Protein AF-A0AAX0WWT6-F1 (afdb_monomer)

Radius of gyration: 18.79 Å; Cα contacts (8 Å, |Δi|>4): 50; chains: 1; bounding box: 38×18×64 Å

Secondary structure (DSSP, 8-state):
-HHHHHHHHHHHHHHHHHHHHHHHHHHH--STTHHHHHHHHHHHHHHHHHHHHHHHHHHHHHHHTTTTTS---------

Mean predicted aligned error: 8.3 Å

Structure (mmCIF, N/CA/C/O backbone):
data_AF-A0AAX0WWT6-F1
#
_entry.id   AF-A0AAX0WWT6-F1
#
loop_
_atom_site.group_PDB
_atom_site.id
_atom_site.type_symbol
_atom_site.label_atom_id
_atom_site.label_alt_id
_atom_site.label_comp_id
_atom_site.label_asym_id
_atom_site.label_entity_id
_atom_site.label_seq_id
_atom_site.pdbx_PDB_ins_code
_atom_site.Cartn_x
_atom_site.Cartn_y
_atom_site.Cartn_z
_atom_site.occupancy
_atom_site.B_iso_or_equiv
_atom_site.auth_seq_id
_atom_site.auth_comp_id
_atom_site.auth_asym_id
_atom_site.auth_atom_id
_atom_site.pdbx_PDB_model_num
ATOM 1 N N . MET A 1 1 ? 8.165 5.949 -18.026 1.00 67.75 1 MET A N 1
ATOM 2 C CA . MET A 1 1 ? 7.595 4.674 -17.528 1.00 67.75 1 MET A CA 1
ATOM 3 C C . MET A 1 1 ? 7.956 4.431 -16.059 1.00 67.75 1 MET A C 1
ATOM 5 O O . MET A 1 1 ? 7.062 4.312 -15.234 1.00 67.75 1 MET A O 1
ATOM 9 N N . MET A 1 2 ? 9.252 4.442 -15.716 1.00 77.19 2 MET A N 1
ATOM 10 C CA . MET A 1 2 ? 9.787 4.133 -14.374 1.00 77.19 2 MET A CA 1
ATOM 11 C C . MET A 1 2 ? 9.217 4.999 -13.233 1.00 77.19 2 MET A C 1
ATOM 13 O O . MET A 1 2 ? 8.822 4.488 -12.191 1.00 77.19 2 MET A O 1
ATOM 17 N N . PHE A 1 3 ? 9.107 6.315 -13.433 1.00 78.81 3 PHE A N 1
ATOM 18 C CA . PHE A 1 3 ? 8.603 7.232 -12.400 1.00 78.81 3 PHE A CA 1
ATOM 19 C C . PHE A 1 3 ? 7.143 6.953 -11.994 1.00 78.81 3 PHE A C 1
ATOM 21 O O . PHE A 1 3 ? 6.826 6.901 -10.808 1.00 78.81 3 PHE A O 1
ATOM 28 N N . LEU A 1 4 ? 6.263 6.699 -12.971 1.00 82.12 4 LEU A N 1
ATOM 29 C CA . LEU A 1 4 ? 4.857 6.358 -12.718 1.00 82.12 4 LEU A CA 1
ATOM 30 C C . LEU A 1 4 ? 4.722 5.024 -11.975 1.00 82.12 4 LEU A C 1
ATOM 32 O O . LEU A 1 4 ? 3.875 4.893 -11.096 1.00 82.12 4 LEU A O 1
ATOM 36 N N . PHE A 1 5 ? 5.590 4.062 -12.286 1.00 84.81 5 PHE A N 1
ATOM 37 C CA . PHE A 1 5 ? 5.659 2.785 -11.583 1.00 84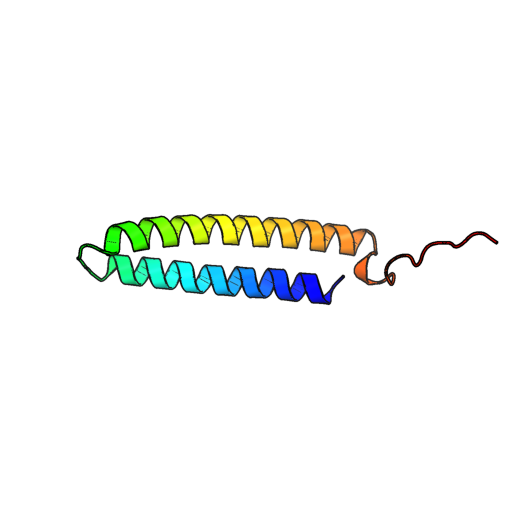.81 5 PHE A CA 1
ATOM 38 C C . PHE A 1 5 ? 6.026 2.965 -10.100 1.00 84.81 5 PHE A C 1
ATOM 40 O O . PHE A 1 5 ? 5.357 2.406 -9.229 1.00 84.81 5 PHE A O 1
ATOM 47 N N . HIS A 1 6 ? 7.016 3.810 -9.789 1.00 86.06 6 HIS A N 1
ATOM 48 C CA . HIS A 1 6 ? 7.358 4.131 -8.400 1.00 86.06 6 HIS A CA 1
ATOM 49 C C . HIS A 1 6 ? 6.212 4.823 -7.652 1.00 86.06 6 HIS A C 1
ATOM 51 O O . HIS A 1 6 ? 5.939 4.473 -6.502 1.00 86.06 6 HIS A O 1
ATOM 57 N N . ILE A 1 7 ? 5.503 5.760 -8.290 1.00 90.19 7 ILE A N 1
ATOM 58 C CA . ILE A 1 7 ? 4.319 6.400 -7.693 1.00 90.19 7 ILE A CA 1
ATOM 59 C C . ILE A 1 7 ? 3.219 5.369 -7.417 1.00 90.19 7 ILE A C 1
ATOM 61 O O . ILE A 1 7 ? 2.651 5.362 -6.327 1.00 90.19 7 ILE A O 1
ATOM 65 N N . ALA A 1 8 ? 2.931 4.477 -8.367 1.00 90.00 8 ALA A N 1
ATOM 66 C CA . ALA A 1 8 ? 1.894 3.459 -8.206 1.00 90.00 8 ALA A CA 1
ATOM 67 C C . ALA A 1 8 ? 2.190 2.526 -7.020 1.00 90.00 8 ALA A C 1
ATOM 69 O O . ALA A 1 8 ? 1.323 2.299 -6.176 1.00 90.00 8 ALA A O 1
ATOM 70 N N . ILE A 1 9 ? 3.431 2.043 -6.911 1.00 90.38 9 ILE A N 1
ATOM 71 C CA . ILE A 1 9 ? 3.855 1.174 -5.807 1.00 90.38 9 ILE A CA 1
ATOM 72 C C . ILE A 1 9 ? 3.806 1.907 -4.463 1.00 90.38 9 ILE A C 1
ATOM 74 O O . ILE A 1 9 ? 3.267 1.375 -3.492 1.00 90.38 9 ILE A O 1
ATOM 78 N N . THR A 1 10 ? 4.348 3.124 -4.389 1.00 93.69 10 THR A N 1
ATOM 79 C CA . THR A 1 10 ? 4.36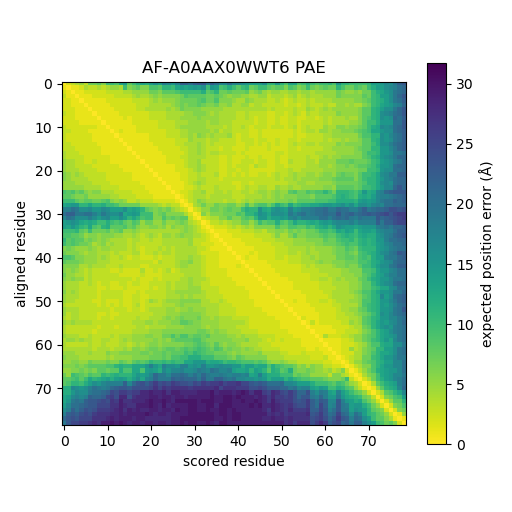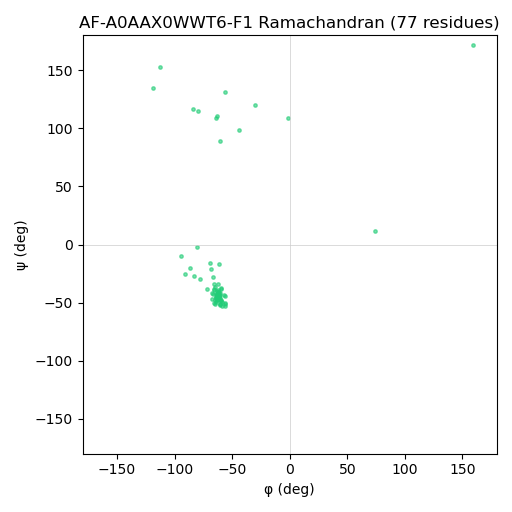6 3.903 -3.139 1.00 93.69 10 THR A CA 1
ATOM 80 C C . THR A 1 10 ? 2.958 4.252 -2.665 1.00 93.69 10 THR A C 1
ATOM 82 O O . THR A 1 10 ? 2.652 4.052 -1.491 1.00 93.69 10 THR A O 1
ATOM 85 N N . MET A 1 11 ? 2.066 4.676 -3.566 1.00 92.62 11 MET A N 1
ATOM 86 C CA . MET A 1 11 ? 0.655 4.897 -3.237 1.00 92.62 11 MET A CA 1
ATOM 87 C C . MET A 1 11 ? -0.044 3.611 -2.789 1.00 92.62 11 MET A C 1
ATOM 89 O O . MET A 1 11 ? -0.807 3.648 -1.823 1.00 92.62 11 MET A O 1
ATOM 93 N N . GLY A 1 12 ? 0.255 2.472 -3.422 1.00 92.56 12 GLY A N 1
ATOM 94 C CA . GLY A 1 12 ? -0.234 1.160 -2.994 1.00 92.56 12 GLY A CA 1
ATOM 95 C C . GLY A 1 12 ? 0.146 0.850 -1.544 1.00 92.56 12 GLY A C 1
ATOM 96 O O . GLY A 1 12 ? -0.728 0.572 -0.721 1.00 92.56 12 GLY A O 1
ATOM 97 N N . PHE A 1 13 ? 1.426 0.989 -1.189 1.00 92.00 13 PHE A N 1
ATOM 98 C CA . PHE A 1 13 ? 1.893 0.767 0.183 1.00 92.00 13 PHE A CA 1
ATOM 99 C C . PHE A 1 13 ? 1.296 1.748 1.196 1.00 92.00 13 PHE A C 1
ATOM 101 O O . PHE A 1 13 ? 0.912 1.329 2.287 1.00 92.00 13 PHE A O 1
ATOM 108 N N . ILE A 1 14 ? 1.155 3.030 0.846 1.00 95.25 14 ILE A N 1
ATOM 109 C CA . ILE A 1 14 ? 0.495 4.017 1.715 1.00 95.25 14 ILE A CA 1
ATOM 110 C C . ILE A 1 14 ? -0.959 3.606 1.971 1.00 95.25 14 ILE A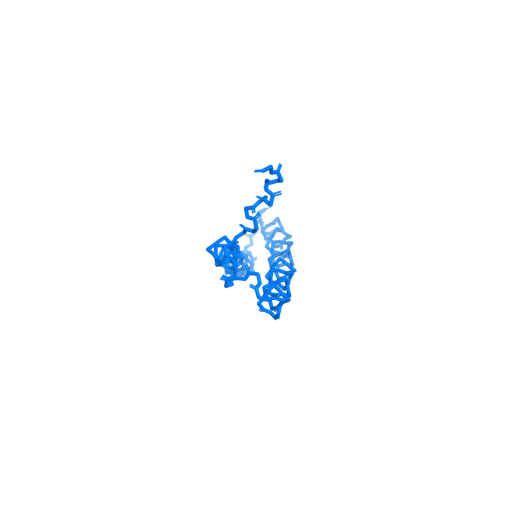 C 1
ATOM 112 O O . ILE A 1 14 ? -1.391 3.551 3.123 1.00 95.25 14 ILE A O 1
ATOM 116 N N 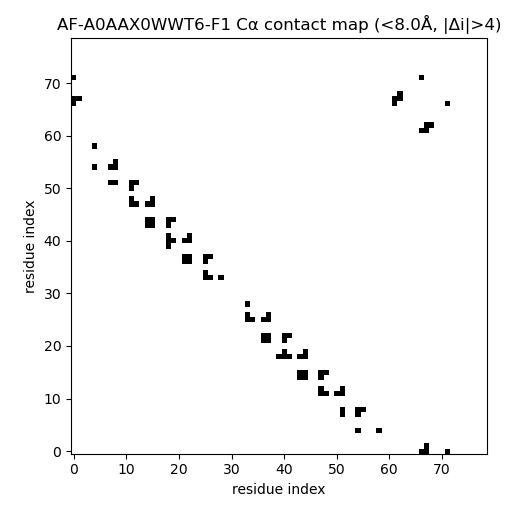. ALA A 1 15 ? -1.701 3.249 0.918 1.00 93.38 15 ALA A N 1
ATOM 117 C CA . ALA A 1 15 ? -3.077 2.776 1.039 1.00 93.38 15 ALA A CA 1
ATOM 118 C C . ALA A 1 15 ? -3.176 1.507 1.902 1.00 93.38 15 ALA A C 1
ATOM 120 O O . ALA A 1 15 ? -4.104 1.377 2.702 1.00 93.38 15 ALA A O 1
ATOM 121 N N . PHE A 1 16 ? -2.197 0.603 1.798 1.00 93.50 16 PHE A N 1
ATOM 122 C CA . PHE A 1 16 ? -2.126 -0.601 2.622 1.00 93.50 16 PHE A CA 1
ATOM 123 C C . PHE A 1 16 ? -1.932 -0.267 4.105 1.00 93.50 16 PHE A C 1
ATOM 125 O O . PHE A 1 16 ? -2.690 -0.738 4.950 1.00 93.50 16 PHE A O 1
ATOM 132 N N . ILE A 1 17 ? -0.966 0.595 4.435 1.00 95.81 17 ILE A N 1
ATOM 133 C CA . ILE A 1 17 ? -0.686 0.995 5.824 1.00 95.81 17 ILE A CA 1
ATOM 134 C C . ILE A 1 17 ? -1.895 1.706 6.443 1.00 95.81 17 ILE A C 1
ATOM 136 O O . ILE A 1 17 ? -2.265 1.418 7.586 1.00 95.81 17 ILE A O 1
ATOM 140 N N . LEU A 1 18 ? -2.540 2.604 5.694 1.00 93.69 18 LEU A N 1
ATOM 141 C CA . LEU A 1 18 ? -3.749 3.299 6.142 1.00 93.69 18 LEU A CA 1
ATOM 142 C C . LEU A 1 18 ? -4.907 2.324 6.378 1.00 93.69 18 LEU A C 1
ATOM 144 O O . LEU A 1 18 ? -5.586 2.416 7.399 1.00 93.69 18 LEU A O 1
ATOM 148 N N . SER A 1 19 ? -5.093 1.355 5.482 1.00 92.50 19 SER A N 1
ATOM 149 C CA . SER A 1 19 ? -6.090 0.295 5.636 1.00 92.50 19 SER A CA 1
ATOM 150 C C . SER A 1 19 ? -5.856 -0.541 6.903 1.00 92.50 19 SER A C 1
ATOM 152 O O . SER A 1 19 ? -6.781 -0.710 7.701 1.00 92.50 19 SER A O 1
ATOM 154 N N . ILE A 1 20 ? -4.625 -1.000 7.152 1.00 93.06 20 ILE A N 1
ATOM 155 C CA . ILE A 1 20 ? -4.286 -1.763 8.364 1.00 93.06 20 ILE A CA 1
ATOM 156 C C . ILE A 1 20 ? -4.504 -0.917 9.621 1.00 93.06 20 ILE A C 1
ATOM 158 O O . ILE A 1 20 ? -5.065 -1.399 10.605 1.00 93.06 20 ILE A O 1
ATOM 162 N N . SER A 1 21 ? -4.127 0.360 9.582 1.00 92.94 21 SER A N 1
ATOM 163 C CA . SER A 1 21 ? -4.349 1.293 10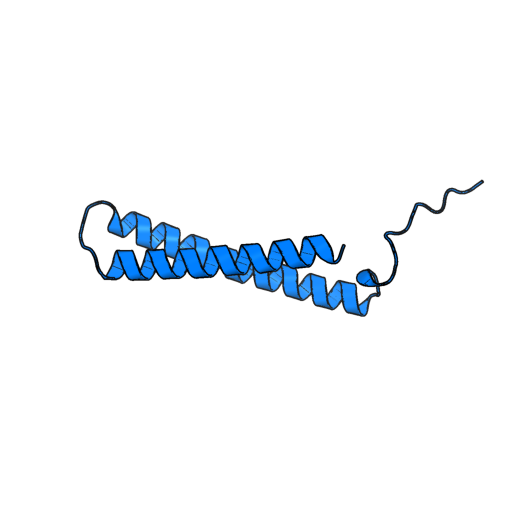.691 1.00 92.94 21 SER A CA 1
ATOM 164 C C . SER A 1 21 ? -5.841 1.452 11.003 1.00 92.94 21 SER A C 1
ATOM 166 O O . SER A 1 21 ? -6.236 1.412 12.170 1.00 92.94 21 SER A O 1
ATOM 168 N N . LEU A 1 22 ? -6.684 1.551 9.969 1.00 90.62 22 LEU A N 1
ATOM 169 C CA . LEU A 1 22 ? -8.139 1.635 10.102 1.00 90.62 22 LEU A CA 1
ATOM 170 C C . LEU A 1 22 ? -8.740 0.340 10.672 1.00 90.62 22 LEU A C 1
ATOM 172 O O . LEU A 1 22 ? -9.625 0.395 11.529 1.00 90.62 22 LEU A O 1
ATOM 176 N N . LEU A 1 23 ? -8.227 -0.824 10.258 1.00 89.00 23 LEU A N 1
ATOM 177 C CA . LEU A 1 23 ? -8.621 -2.124 10.808 1.00 89.00 23 LEU A CA 1
ATOM 178 C C . LEU A 1 23 ? -8.260 -2.246 12.291 1.00 89.00 23 LEU A C 1
ATOM 180 O O . LEU A 1 23 ? -9.111 -2.625 13.094 1.00 89.00 23 LEU A O 1
ATOM 184 N N . ILE A 1 24 ? -7.031 -1.886 12.673 1.00 90.44 24 ILE A N 1
ATOM 185 C CA . ILE A 1 24 ? -6.584 -1.896 14.075 1.00 90.44 24 ILE A CA 1
ATOM 186 C C . ILE A 1 24 ? -7.445 -0.946 14.908 1.00 90.44 24 ILE A C 1
ATOM 188 O O . ILE A 1 24 ? -7.883 -1.304 16.004 1.00 90.44 24 ILE A O 1
ATOM 192 N N . TRP A 1 25 ? -7.731 0.247 14.388 1.00 90.31 25 TRP A N 1
ATOM 193 C CA . TRP A 1 25 ? -8.598 1.210 15.059 1.00 90.31 25 TRP A CA 1
ATOM 194 C C . TRP A 1 25 ? -10.017 0.659 15.267 1.00 90.31 25 TRP A C 1
ATOM 196 O O . TRP A 1 25 ? -10.534 0.727 16.385 1.00 90.31 25 TRP A O 1
ATOM 206 N N . GLY A 1 26 ? -10.604 0.030 14.243 1.00 85.88 26 GLY A N 1
ATOM 207 C CA . GLY A 1 26 ? -11.915 -0.623 14.318 1.00 85.88 26 GLY A CA 1
ATOM 208 C C . GLY A 1 26 ? -11.940 -1.884 15.191 1.00 85.88 26 GLY A C 1
ATOM 209 O O . GLY A 1 26 ? -12.996 -2.296 15.657 1.00 85.88 26 GLY A O 1
ATOM 210 N N . LEU A 1 27 ? -10.801 -2.525 15.453 1.00 83.69 27 LEU A N 1
ATOM 211 C CA . LEU A 1 27 ? -10.718 -3.615 16.433 1.00 83.69 27 LEU A CA 1
ATOM 212 C C . LEU A 1 27 ? -10.681 -3.096 17.875 1.00 83.69 27 LEU A C 1
ATOM 214 O O . LEU A 1 27 ? -11.149 -3.788 18.775 1.00 83.69 27 LEU A O 1
ATOM 218 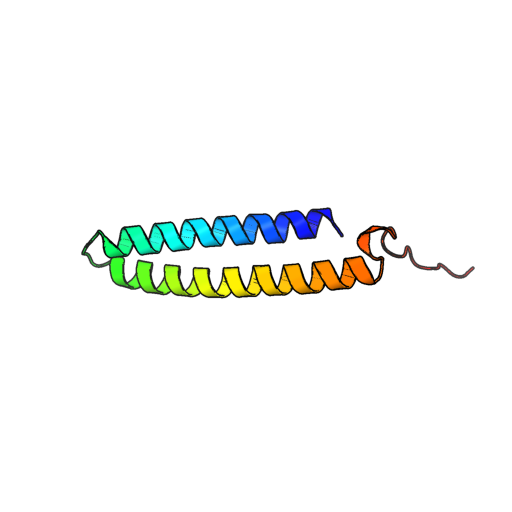N N . ARG A 1 28 ? -10.141 -1.891 18.095 1.00 86.62 28 ARG A N 1
ATOM 219 C CA . ARG A 1 28 ? -9.993 -1.282 19.427 1.00 86.62 28 ARG A CA 1
ATOM 220 C C . ARG A 1 28 ? -11.216 -0.500 19.903 1.00 86.62 28 ARG A C 1
ATOM 222 O O . ARG A 1 28 ? -11.343 -0.277 21.101 1.00 86.62 28 ARG A O 1
ATOM 229 N N . HIS A 1 29 ? -12.096 -0.084 18.998 1.00 86.00 29 HIS A N 1
ATOM 230 C CA . HIS A 1 29 ? -13.282 0.709 19.327 1.00 86.00 29 HIS A CA 1
ATOM 231 C C . HIS A 1 29 ? -14.570 -0.087 19.096 1.00 86.00 29 HIS A C 1
ATOM 233 O O . HIS A 1 29 ? -14.624 -0.978 18.249 1.00 86.00 29 HIS A O 1
ATOM 239 N N . GLN A 1 30 ? -15.625 0.257 19.838 1.00 77.88 30 GLN A N 1
ATOM 240 C CA . GLN A 1 30 ? -16.987 -0.248 19.644 1.00 77.88 30 GLN A CA 1
ATOM 241 C C . GLN A 1 30 ? -17.917 0.932 19.323 1.00 77.88 30 GLN A C 1
ATOM 243 O O . GLN A 1 30 ? -17.824 1.979 19.958 1.00 77.88 30 GLN A O 1
ATOM 248 N N . GLY A 1 31 ? -18.780 0.794 18.311 1.00 80.56 31 GLY A N 1
ATOM 249 C CA . GLY A 1 31 ? -19.694 1.858 17.879 1.00 80.56 31 GLY A CA 1
ATOM 250 C C . GLY A 1 31 ? -20.208 1.686 16.445 1.00 80.56 31 GLY A C 1
ATOM 251 O O . GLY A 1 31 ? -19.729 0.832 15.697 1.00 80.56 31 GLY A O 1
ATOM 252 N N . ALA A 1 32 ? -21.168 2.527 16.045 1.00 73.62 32 ALA A N 1
ATOM 253 C CA . ALA A 1 32 ? -21.897 2.416 14.774 1.00 73.62 32 ALA A CA 1
ATOM 254 C C . ALA A 1 32 ? -21.023 2.534 13.500 1.00 73.62 32 ALA A C 1
ATOM 256 O O . ALA A 1 32 ? -21.443 2.110 12.428 1.00 73.62 32 ALA A O 1
ATOM 257 N N . GLY A 1 33 ? -19.789 3.044 13.600 1.00 78.69 33 GLY A N 1
ATOM 258 C CA . GLY A 1 33 ? -18.848 3.158 12.473 1.00 78.69 33 GLY A CA 1
ATOM 259 C C . GLY A 1 33 ? -17.857 1.997 12.324 1.00 78.69 33 GLY A C 1
ATOM 260 O O . GLY A 1 33 ? -17.158 1.901 11.317 1.00 78.69 33 GLY A O 1
ATOM 261 N N . VAL A 1 34 ? -17.783 1.097 13.306 1.00 86.81 34 VAL A N 1
ATOM 262 C CA . VAL A 1 34 ? -16.730 0.069 13.377 1.00 86.81 34 VAL A CA 1
ATOM 263 C C . VAL A 1 34 ? -16.906 -1.018 12.318 1.00 86.81 34 VAL A C 1
ATOM 265 O O . VAL A 1 34 ? -15.925 -1.482 11.737 1.00 86.81 34 VAL A O 1
ATOM 268 N N . SER A 1 35 ? -18.152 -1.411 12.045 1.00 83.12 35 SER A N 1
ATOM 269 C CA . SER A 1 35 ? -18.454 -2.408 11.012 1.00 83.12 35 SER A CA 1
ATOM 270 C C . SER A 1 35 ? -18.039 -1.905 9.625 1.00 83.12 35 SER A C 1
ATOM 272 O O . SER A 1 35 ? -17.325 -2.592 8.898 1.00 83.12 35 SER A O 1
ATOM 274 N N . LEU A 1 36 ? -18.373 -0.648 9.309 1.00 85.06 36 LEU A N 1
ATOM 275 C CA . LEU A 1 36 ? -17.948 0.015 8.074 1.00 85.06 36 LEU A CA 1
ATOM 276 C C . LEU A 1 36 ? -16.425 0.141 7.976 1.00 85.06 36 LEU A C 1
ATOM 278 O O . LEU A 1 36 ? -15.861 -0.182 6.934 1.00 85.06 36 LEU A O 1
ATOM 282 N N . ALA A 1 37 ? -15.752 0.544 9.058 1.00 86.69 37 ALA A N 1
ATOM 283 C CA . ALA A 1 37 ? -14.292 0.638 9.095 1.00 86.69 37 ALA A CA 1
ATOM 284 C C . ALA A 1 37 ? -13.613 -0.716 8.823 1.00 86.69 37 ALA A C 1
ATOM 286 O O . ALA A 1 37 ? -12.617 -0.774 8.103 1.00 86.69 37 ALA A O 1
ATOM 287 N N . LYS A 1 38 ? -14.178 -1.816 9.340 1.00 84.75 38 LYS A N 1
ATOM 288 C CA . LYS A 1 38 ? -13.692 -3.179 9.081 1.00 84.75 38 LYS A CA 1
ATOM 289 C C . LYS A 1 38 ? -13.882 -3.606 7.630 1.00 84.75 38 LYS A C 1
ATOM 291 O O . LYS A 1 38 ? -12.942 -4.117 7.025 1.00 84.75 38 LYS A O 1
ATOM 296 N N . VAL A 1 39 ? -15.069 -3.377 7.068 1.00 90.50 39 VAL A N 1
ATOM 297 C CA . VAL A 1 39 ? -15.371 -3.735 5.673 1.00 90.50 39 VAL A CA 1
ATOM 298 C C . VAL A 1 39 ? -14.506 -2.923 4.711 1.00 90.50 39 VAL A C 1
ATOM 300 O O . VAL A 1 39 ? -13.822 -3.503 3.873 1.00 90.50 39 VAL A O 1
ATOM 303 N N . LEU A 1 40 ? -14.468 -1.596 4.865 1.00 90.06 40 LEU A N 1
ATOM 304 C CA . LEU A 1 40 ? -13.664 -0.717 4.013 1.00 90.06 40 LEU A CA 1
ATOM 305 C C . LEU A 1 40 ? -12.170 -0.993 4.164 1.00 90.06 40 LEU A C 1
ATOM 307 O O . LEU A 1 40 ? -11.472 -1.115 3.162 1.00 90.06 40 LEU A O 1
ATOM 311 N N . GLY A 1 41 ? -11.684 -1.149 5.399 1.00 89.19 41 GLY A N 1
ATOM 312 C CA . GLY A 1 41 ? -10.295 -1.508 5.661 1.00 8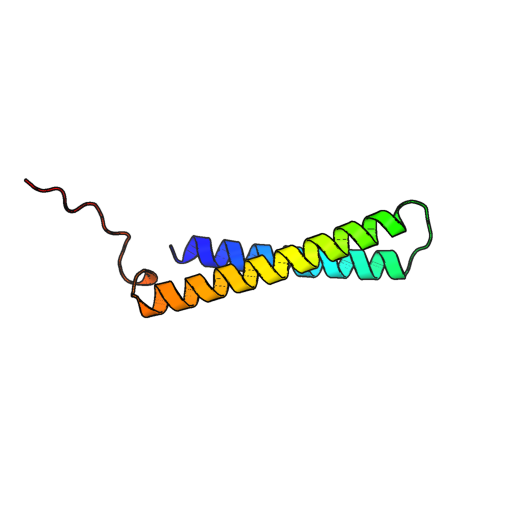9.19 41 GLY A CA 1
ATOM 313 C C . GLY A 1 41 ? -9.915 -2.808 4.955 1.00 89.19 41 GLY A C 1
ATOM 314 O O . GLY A 1 41 ? -8.947 -2.831 4.201 1.00 89.19 41 GLY A O 1
ATOM 315 N N . SER A 1 42 ? -10.716 -3.866 5.107 1.00 89.94 42 SER A N 1
ATOM 316 C CA . SER A 1 42 ? -10.455 -5.157 4.461 1.00 89.94 42 SER A CA 1
ATOM 317 C C . SER A 1 42 ? -10.473 -5.062 2.934 1.00 89.94 42 SER A C 1
ATOM 319 O O . SER A 1 42 ? -9.575 -5.591 2.280 1.00 89.94 42 SER A O 1
ATOM 321 N N . LEU A 1 43 ? -11.439 -4.345 2.361 1.00 93.38 43 LEU A N 1
ATOM 322 C CA . LEU A 1 43 ? -11.583 -4.214 0.912 1.00 93.38 43 LEU A CA 1
ATOM 323 C C . LEU A 1 43 ? -10.411 -3.427 0.299 1.00 93.38 43 LEU A C 1
ATOM 325 O O . LEU A 1 43 ? -9.829 -3.858 -0.696 1.00 93.38 43 LEU A O 1
ATOM 329 N N . ILE A 1 44 ? -9.993 -2.333 0.945 1.00 93.25 44 ILE A N 1
ATOM 330 C CA . ILE A 1 44 ? -8.824 -1.540 0.531 1.00 93.25 44 ILE A CA 1
ATOM 331 C C . ILE A 1 44 ? -7.526 -2.344 0.688 1.00 93.25 44 ILE A C 1
ATOM 333 O O . ILE A 1 44 ? -6.660 -2.254 -0.181 1.00 93.25 44 ILE A O 1
ATOM 337 N N . ALA A 1 45 ? -7.387 -3.158 1.743 1.00 93.00 45 ALA A N 1
ATOM 338 C CA . ALA A 1 45 ? -6.209 -4.012 1.929 1.00 93.00 45 ALA A CA 1
ATOM 339 C C . ALA A 1 45 ? -6.039 -4.976 0.750 1.00 93.00 45 ALA A C 1
ATOM 341 O O . ALA A 1 45 ? -4.960 -5.055 0.164 1.00 93.00 45 ALA A O 1
ATOM 342 N N . VAL A 1 46 ? -7.116 -5.677 0.379 1.00 94.31 46 VAL A N 1
ATOM 343 C CA . VAL A 1 46 ? -7.105 -6.650 -0.722 1.00 94.31 46 VAL A CA 1
ATOM 344 C C . VAL A 1 46 ? -6.789 -5.964 -2.050 1.00 94.31 46 VAL A C 1
ATOM 346 O O . VAL A 1 46 ? -5.905 -6.419 -2.776 1.00 94.31 46 VAL A O 1
ATOM 349 N N . LEU A 1 47 ? -7.454 -4.844 -2.349 1.00 92.50 47 LEU A N 1
ATOM 350 C CA . LEU A 1 47 ? -7.206 -4.088 -3.580 1.00 92.50 47 LEU A CA 1
ATOM 351 C C . LEU A 1 47 ? -5.772 -3.563 -3.661 1.00 92.50 47 LEU A C 1
ATOM 353 O O . LEU A 1 47 ? -5.160 -3.633 -4.725 1.00 92.50 47 LEU A O 1
ATOM 357 N N . SER A 1 48 ? -5.219 -3.075 -2.548 1.00 92.88 48 SER A N 1
ATOM 358 C CA . SER A 1 48 ? -3.838 -2.601 -2.506 1.00 92.88 48 SER A CA 1
ATOM 359 C C . SER A 1 48 ? -2.843 -3.733 -2.777 1.00 92.88 48 SER A C 1
ATOM 361 O O . SER A 1 48 ? -1.965 -3.578 -3.625 1.00 92.88 48 SER A O 1
ATOM 363 N N . VAL A 1 49 ? -3.018 -4.903 -2.153 1.00 94.00 49 VAL A N 1
ATOM 364 C CA . VAL A 1 49 ? -2.148 -6.067 -2.395 1.00 94.00 49 VAL A CA 1
ATOM 365 C C . VAL A 1 49 ? -2.199 -6.493 -3.861 1.00 94.00 49 VAL A C 1
ATOM 367 O O . VAL A 1 49 ? -1.152 -6.660 -4.484 1.00 94.00 49 VAL A O 1
ATOM 370 N N . ILE A 1 50 ? -3.396 -6.611 -4.444 1.00 94.81 50 ILE A N 1
ATOM 371 C CA . ILE A 1 50 ? -3.554 -6.964 -5.863 1.00 94.81 50 ILE A CA 1
ATOM 372 C C . ILE A 1 50 ? -2.898 -5.905 -6.759 1.00 94.81 50 ILE A C 1
ATOM 374 O O . ILE A 1 50 ? -2.190 -6.255 -7.701 1.00 94.81 50 ILE A O 1
ATOM 378 N N . GLY A 1 51 ? -3.084 -4.619 -6.456 1.00 91.31 51 GLY A N 1
ATOM 379 C CA . GLY A 1 51 ? -2.502 -3.512 -7.214 1.00 91.31 51 GLY A CA 1
ATOM 380 C C . GLY A 1 51 ? -0.974 -3.491 -7.170 1.00 91.31 51 GLY A C 1
ATOM 381 O O . GLY A 1 51 ? -0.334 -3.314 -8.209 1.00 91.31 51 GLY A O 1
ATOM 382 N N . VAL A 1 52 ? -0.378 -3.730 -6.000 1.00 92.19 52 VAL A N 1
ATOM 383 C CA . VAL A 1 52 ? 1.081 -3.815 -5.828 1.00 92.19 52 VAL A CA 1
ATOM 384 C C . VAL A 1 52 ? 1.643 -5.048 -6.532 1.00 92.19 52 VAL A C 1
ATOM 386 O O . VAL A 1 52 ? 2.657 -4.929 -7.215 1.00 92.19 52 VAL A O 1
ATOM 389 N N . LEU A 1 53 ? 0.979 -6.206 -6.440 1.00 93.12 53 LEU A N 1
ATOM 390 C CA . LEU A 1 53 ? 1.388 -7.425 -7.149 1.00 93.12 53 LEU A CA 1
ATOM 391 C C . LEU A 1 53 ? 1.314 -7.255 -8.667 1.00 93.12 53 LEU A C 1
ATOM 393 O O . LEU A 1 53 ? 2.257 -7.607 -9.372 1.00 93.12 53 LEU A O 1
ATOM 397 N N . CYS A 1 54 ? 0.218 -6.682 -9.165 1.00 91.62 54 CYS A N 1
ATOM 398 C CA . CYS A 1 54 ? 0.032 -6.387 -10.581 1.00 91.62 54 CYS A CA 1
ATOM 399 C C . CYS A 1 54 ? 1.119 -5.429 -11.071 1.00 91.62 54 CYS A C 1
ATOM 401 O O . CYS A 1 54 ? 1.832 -5.733 -12.026 1.00 91.62 54 CYS A O 1
ATOM 403 N N . SER A 1 55 ? 1.310 -4.318 -10.354 1.00 90.25 55 SER A N 1
ATOM 404 C CA . SER A 1 55 ? 2.360 -3.351 -10.665 1.00 90.25 55 SER A CA 1
ATOM 405 C C . SER A 1 55 ? 3.715 -4.044 -10.685 1.00 90.25 55 SER A C 1
ATOM 407 O O . SER A 1 55 ? 4.391 -3.988 -11.703 1.00 90.25 55 SER A O 1
ATOM 409 N N . GLY A 1 56 ? 4.085 -4.765 -9.624 1.00 88.56 56 GLY A N 1
ATOM 410 C CA . GLY A 1 56 ? 5.358 -5.478 -9.515 1.00 88.56 56 GLY A CA 1
ATOM 411 C C . GLY A 1 56 ? 5.595 -6.481 -10.644 1.00 88.56 56 GLY A C 1
ATOM 412 O O . GLY A 1 56 ? 6.684 -6.494 -11.212 1.00 88.56 56 GLY A O 1
ATOM 413 N N . TYR A 1 57 ? 4.582 -7.262 -11.028 1.00 91.00 57 TYR A N 1
ATOM 414 C CA . TYR A 1 57 ? 4.672 -8.193 -12.156 1.00 91.00 57 TYR A CA 1
ATOM 415 C C . TYR A 1 57 ? 4.968 -7.465 -13.471 1.00 91.00 57 TYR A C 1
ATOM 417 O O . TYR A 1 57 ? 5.921 -7.813 -14.169 1.00 91.00 57 TYR A O 1
ATOM 425 N N . TYR A 1 58 ? 4.196 -6.422 -13.791 1.00 85.88 58 TYR A N 1
ATOM 426 C CA . TYR A 1 58 ? 4.431 -5.626 -14.996 1.00 85.88 58 TYR A CA 1
ATOM 427 C C . TYR A 1 58 ? 5.756 -4.866 -14.932 1.00 85.88 58 TYR A C 1
ATOM 429 O O . TYR A 1 58 ? 6.433 -4.751 -15.945 1.00 85.88 58 TYR A O 1
ATOM 437 N N . GLY A 1 59 ? 6.176 -4.421 -13.751 1.00 86.94 59 GLY A N 1
ATOM 438 C CA . GLY A 1 59 ? 7.498 -3.850 -13.520 1.00 86.94 59 GLY A CA 1
ATOM 439 C C . GLY A 1 59 ? 8.603 -4.841 -13.873 1.00 86.94 59 GLY A C 1
ATOM 440 O O . GLY A 1 59 ? 9.453 -4.551 -14.699 1.00 86.94 59 GLY A O 1
ATOM 441 N N . ILE A 1 60 ? 8.579 -6.057 -13.337 1.00 86.69 60 ILE A N 1
ATOM 442 C CA . ILE A 1 60 ? 9.606 -7.060 -13.661 1.00 86.69 60 ILE A CA 1
ATOM 443 C C . ILE A 1 60 ? 9.574 -7.417 -15.151 1.00 86.69 60 ILE A C 1
ATOM 445 O O . ILE A 1 60 ? 10.625 -7.503 -15.784 1.00 86.69 60 ILE A O 1
ATOM 449 N N . LYS A 1 61 ? 8.380 -7.573 -15.732 1.00 87.38 61 LYS A N 1
ATOM 450 C CA . LYS A 1 61 ? 8.220 -7.865 -17.159 1.00 87.38 61 LYS A CA 1
ATOM 451 C C . LYS A 1 61 ? 8.813 -6.760 -18.038 1.00 87.38 61 LYS A C 1
ATOM 453 O O . LYS A 1 61 ? 9.644 -7.049 -18.892 1.00 87.38 61 LYS A O 1
ATOM 458 N N . TYR A 1 62 ? 8.436 -5.504 -17.806 1.00 82.19 62 TYR A N 1
ATOM 459 C CA . TYR A 1 62 ? 8.933 -4.363 -18.579 1.00 82.19 62 TYR A CA 1
ATOM 460 C C . TYR A 1 62 ? 10.423 -4.104 -18.359 1.00 82.19 62 TYR A C 1
ATOM 462 O O . TYR A 1 62 ? 11.096 -3.614 -19.263 1.00 82.19 62 TYR A O 1
ATOM 470 N N . TRP A 1 63 ? 10.949 -4.462 -17.188 1.00 81.19 63 TRP A N 1
ATOM 471 C CA . TRP A 1 63 ? 12.385 -4.471 -16.934 1.00 81.19 63 TRP A CA 1
ATOM 472 C C . TRP A 1 63 ? 13.098 -5.514 -17.782 1.00 81.19 63 TRP A C 1
ATOM 474 O O . TRP A 1 63 ? 14.041 -5.179 -18.490 1.00 81.19 63 TRP A O 1
ATOM 484 N N . HIS A 1 64 ? 12.612 -6.753 -17.773 1.00 83.81 64 HIS A N 1
ATOM 485 C CA . HIS A 1 64 ? 13.191 -7.833 -18.566 1.00 83.81 64 HIS A CA 1
ATOM 486 C C . HIS A 1 64 ? 13.116 -7.564 -20.080 1.00 83.81 64 HIS A C 1
ATOM 488 O O . HIS A 1 64 ? 14.011 -7.942 -20.826 1.00 83.81 64 HIS A O 1
ATOM 494 N N . GLU A 1 65 ? 12.060 -6.898 -20.544 1.00 83.06 65 GLU A N 1
ATOM 495 C CA . GLU A 1 65 ? 11.886 -6.496 -21.946 1.00 83.06 65 GLU A CA 1
ATOM 496 C C . GLU A 1 65 ? 12.666 -5.210 -22.318 1.00 83.06 65 GLU A C 1
ATOM 498 O O . GLU A 1 6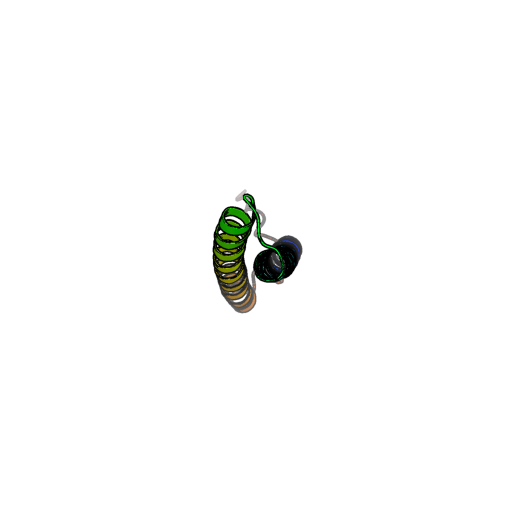5 ? 12.635 -4.795 -23.474 1.00 83.06 65 GLU A O 1
ATOM 503 N N . GLY A 1 66 ? 13.375 -4.569 -21.376 1.00 75.88 66 GLY A N 1
ATOM 504 C CA . GLY A 1 66 ? 14.189 -3.368 -21.629 1.00 75.88 66 GLY A CA 1
ATOM 505 C C . GLY A 1 66 ? 13.387 -2.072 -21.832 1.00 75.88 66 GLY A C 1
ATOM 506 O O . GLY A 1 66 ? 13.941 -1.042 -22.228 1.00 75.88 66 GLY A O 1
ATOM 507 N N . TYR A 1 67 ? 12.082 -2.074 -21.539 1.00 72.31 67 TYR A N 1
ATOM 508 C CA . TYR A 1 67 ? 11.186 -0.918 -21.714 1.00 72.31 67 TYR A CA 1
ATOM 509 C C . TYR A 1 67 ? 11.449 0.236 -20.738 1.00 72.31 67 TYR A C 1
ATOM 511 O O . TYR A 1 67 ? 10.958 1.347 -20.944 1.00 72.31 67 TYR A O 1
ATOM 519 N N . PHE A 1 68 ? 12.191 -0.002 -19.653 1.00 67.94 68 PHE A N 1
ATOM 520 C CA . PHE A 1 68 ? 12.611 1.075 -18.749 1.00 67.94 68 PHE A CA 1
ATOM 521 C C . PHE A 1 68 ? 13.860 1.812 -19.227 1.00 67.94 68 PHE A C 1
ATOM 523 O O . PHE A 1 68 ? 14.014 2.987 -18.898 1.00 67.94 68 PHE A O 1
ATOM 530 N N . GLU A 1 69 ? 14.717 1.143 -19.998 1.00 68.31 69 GLU A N 1
ATOM 531 C CA . GLU A 1 69 ? 15.963 1.701 -20.538 1.00 68.31 69 GLU A CA 1
ATOM 532 C C . GLU A 1 69 ? 15.756 2.329 -21.918 1.00 68.31 69 GLU A C 1
ATOM 534 O O . GLU A 1 69 ? 16.475 3.248 -22.309 1.00 68.31 69 GLU A O 1
ATOM 539 N N . THR A 1 70 ? 14.736 1.877 -22.646 1.00 62.78 70 THR A N 1
ATOM 540 C CA . THR A 1 70 ? 14.315 2.503 -23.894 1.00 62.78 70 THR A CA 1
ATOM 541 C C . THR A 1 70 ? 13.372 3.673 -23.585 1.00 62.78 70 THR A C 1
ATOM 543 O O . THR A 1 70 ? 12.294 3.466 -23.017 1.00 62.78 70 THR A O 1
ATOM 546 N N . PRO A 1 71 ? 13.727 4.932 -23.921 1.00 54.97 71 PRO A N 1
ATOM 547 C CA . PRO A 1 71 ? 12.734 5.996 -23.925 1.00 54.97 71 PRO A CA 1
ATOM 548 C C . PRO A 1 71 ? 11.618 5.541 -24.861 1.00 54.97 71 PRO A C 1
ATOM 550 O O . PRO A 1 71 ? 11.907 5.030 -25.945 1.00 54.97 71 PRO A O 1
ATOM 553 N N . ALA A 1 72 ? 10.375 5.646 -24.375 1.00 56.09 72 ALA A N 1
ATOM 554 C CA . ALA A 1 72 ? 9.153 5.266 -25.075 1.00 56.09 72 ALA A CA 1
ATOM 555 C C . ALA A 1 72 ? 9.350 5.438 -26.576 1.00 56.09 72 ALA A C 1
ATOM 557 O O . ALA A 1 72 ? 9.700 6.549 -26.970 1.00 56.09 72 ALA A O 1
ATOM 558 N N . ALA A 1 73 ? 9.211 4.354 -27.351 1.00 55.62 73 ALA A N 1
ATOM 559 C CA . ALA A 1 73 ? 9.379 4.372 -28.795 1.00 55.62 73 ALA A CA 1
ATOM 560 C C . ALA A 1 73 ? 8.670 5.610 -29.349 1.00 55.62 73 ALA A C 1
ATOM 562 O O . ALA A 1 73 ? 7.446 5.628 -29.470 1.00 55.62 73 ALA A O 1
ATOM 563 N N . MET A 1 74 ? 9.442 6.668 -29.608 1.00 51.47 74 MET A N 1
ATOM 564 C CA . MET A 1 74 ? 8.973 7.760 -30.425 1.00 51.47 74 MET A CA 1
ATOM 565 C C . MET A 1 74 ? 8.783 7.084 -31.762 1.00 51.47 74 MET A C 1
ATOM 567 O O . MET A 1 74 ? 9.743 6.561 -32.331 1.00 51.47 74 MET A O 1
ATOM 571 N N . GLU A 1 75 ? 7.507 6.929 -32.105 1.00 50.47 75 GLU A N 1
ATOM 572 C CA . GLU A 1 75 ? 6.980 6.728 -33.439 1.00 50.47 75 GLU A CA 1
ATOM 573 C C . GLU A 1 75 ? 8.108 6.754 -34.467 1.00 50.47 75 GLU A C 1
ATOM 575 O O . GLU A 1 75 ? 8.723 7.797 -34.697 1.00 50.47 75 GLU A O 1
ATOM 580 N N . LYS A 1 76 ? 8.434 5.592 -35.045 1.00 53.25 76 LYS A N 1
ATOM 581 C CA . LYS A 1 76 ? 9.184 5.593 -36.297 1.00 53.25 76 LYS A CA 1
ATOM 582 C C . LYS A 1 76 ? 8.295 6.340 -37.287 1.00 53.25 76 LYS A C 1
ATOM 584 O O . LYS A 1 76 ? 7.455 5.703 -37.911 1.00 53.25 76 LYS A O 1
ATOM 589 N N . VAL A 1 77 ? 8.428 7.663 -37.366 1.00 54.06 77 VAL A N 1
ATOM 590 C CA . VAL A 1 77 ? 7.856 8.479 -38.429 1.00 54.06 77 VAL A CA 1
ATOM 591 C C . VAL A 1 77 ? 8.553 7.989 -39.692 1.00 54.06 77 VAL A C 1
ATOM 593 O O . VAL A 1 77 ? 9.770 8.154 -39.809 1.00 54.06 77 VAL A O 1
ATOM 596 N N . PRO A 1 78 ? 7.848 7.306 -40.603 1.00 61.03 78 PRO A N 1
ATOM 597 C CA . PRO A 1 78 ? 8.409 7.037 -41.906 1.00 61.03 78 PRO A CA 1
ATOM 598 C C . PRO A 1 78 ? 8.242 8.322 -42.712 1.00 61.03 78 PRO A C 1
ATOM 600 O O . PRO A 1 78 ? 7.103 8.710 -42.926 1.00 61.03 78 PRO A O 1
ATOM 603 N N . HIS A 1 79 ? 9.335 8.978 -43.106 1.00 42.28 79 HIS A N 1
ATOM 604 C CA . HIS A 1 79 ? 9.510 9.666 -44.395 1.00 42.28 79 HIS A CA 1
ATOM 605 C C . HIS A 1 79 ? 10.967 10.106 -44.550 1.00 42.28 79 HIS A C 1
ATOM 607 O O . HIS A 1 79 ? 11.428 10.944 -43.746 1.00 42.28 79 HIS A O 1
#

Sequence (79 aa):
MMFLFHIAITMGFIAFILSISLLIWGLRHQGAGVSLAKVLGSLIAVLSVIGVLCSGYYGIKYWHEGYFETPAAMEKVPH

Nearest PDB structures (foldseek):
  4nqi-assembly1_A  TM=8.516E-01  e=8.213E+00  Dictyostelium discoideum

Solvent-accessible surface area (backbone atoms only — not comparable to full-atom values): 4365 Å² total; per-residue (Å²): 110,62,69,61,52,53,51,52,44,52,51,24,52,51,48,30,54,52,17,52,50,40,33,54,50,30,71,75,48,86,61,94,60,26,66,56,34,39,53,51,16,52,54,43,34,53,52,23,53,52,50,36,52,52,49,50,52,53,48,54,50,36,52,76,72,42,54,68,80,42,73,74,80,70,71,85,75,87,131

Organism: NCBI:txid28082

pLDDT: mean 83.01, std 12.82, range [42.28, 95.81]

Foldseek 3Di:
DVVVLVVQLVVLVVLQVVLVVLLVVLVVDDDPCSVVSNVVSVVSNVVSVVSNVVSVVVVVVCVVVCVVVDDPPPPPPDD